Protein AF-A0A8J3G1R7-F1 (afdb_monomer_lite)

Foldseek 3Di:
DDPVVVLVVLLVVLVVVLVVLVVVLVVLVVVLVVLVVVLVVLPDDDDDVSVVVNVVSNVVSVVVNVVSVVVNVVSVVVSVVSVVVSVVSVVVSVVVVVVVVVVVVVVVVVVVVVD

pLDDT: mean 83.98, std 13.98, range [50.59, 96.56]

Sequence (115 aa):
MPVRQILALKRASIQTRIDALAAQETGLTQQRARLQEQGDGLGLGEVEAGFQIAAMAGSSARAEIARLDRESQTLKTKRLTLAREKLSLDIADKKLAVESRKLARLEVSRAEDRV

Structure (mmCIF, N/CA/C/O backbone):
data_AF-A0A8J3G1R7-F1
#
_entry.id   AF-A0A8J3G1R7-F1
#
loop_
_atom_site.group_PDB
_atom_site.id
_atom_site.type_symbol
_atom_site.label_atom_id
_atom_site.label_alt_id
_atom_site.label_comp_id
_atom_site.label_asym_id
_atom_site.label_entity_id
_atom_site.label_seq_id
_atom_site.pdbx_PDB_ins_code
_atom_site.Cartn_x
_atom_site.Cartn_y
_atom_site.Cartn_z
_atom_site.occupancy
_atom_site.B_iso_or_equiv
_atom_site.auth_seq_id
_atom_site.auth_comp_id
_atom_site.auth_asym_id
_atom_site.auth_atom_id
_atom_site.pdbx_PDB_model_num
ATOM 1 N N . MET A 1 1 ? 18.038 -12.657 -12.137 1.00 62.22 1 MET A N 1
ATOM 2 C CA . MET A 1 1 ? 16.768 -11.971 -12.471 1.00 62.22 1 MET A CA 1
ATOM 3 C C . MET A 1 1 ? 17.060 -10.586 -13.035 1.00 62.22 1 MET A C 1
ATOM 5 O O . MET A 1 1 ? 17.914 -9.909 -12.473 1.00 62.22 1 MET A O 1
ATOM 9 N N . PRO A 1 2 ? 16.387 -10.149 -14.111 1.00 86.44 2 PRO A N 1
ATOM 10 C CA . PRO A 1 2 ? 16.528 -8.800 -14.653 1.00 86.44 2 PRO A CA 1
ATOM 11 C C . PRO A 1 2 ? 15.985 -7.738 -13.683 1.00 86.44 2 PRO A C 1
ATOM 13 O O . PRO A 1 2 ? 14.948 -7.927 -13.046 1.00 86.44 2 PRO A O 1
ATOM 16 N N . VAL A 1 3 ? 16.660 -6.587 -13.611 1.00 89.19 3 VAL A N 1
ATOM 17 C CA . VAL A 1 3 ? 16.354 -5.473 -12.687 1.00 89.19 3 VAL A CA 1
ATOM 18 C C . VAL A 1 3 ? 14.885 -5.033 -12.754 1.00 89.19 3 VAL A C 1
ATOM 20 O O . VAL A 1 3 ? 14.269 -4.778 -11.721 1.00 89.19 3 VAL A O 1
ATOM 23 N N . ARG A 1 4 ? 14.277 -5.026 -13.948 1.00 88.88 4 ARG A N 1
ATOM 24 C CA . ARG A 1 4 ? 12.850 -4.700 -14.123 1.00 88.88 4 ARG A CA 1
ATOM 25 C C . ARG A 1 4 ? 11.905 -5.664 -13.409 1.00 88.88 4 ARG A C 1
ATOM 27 O O . ARG A 1 4 ? 10.909 -5.217 -12.851 1.00 88.88 4 ARG A O 1
ATOM 34 N N . GLN A 1 5 ? 12.212 -6.963 -13.389 1.00 91.62 5 GLN A N 1
ATOM 35 C CA . GLN A 1 5 ? 11.394 -7.941 -12.662 1.00 91.62 5 GLN A CA 1
ATOM 36 C C . GLN A 1 5 ? 11.468 -7.696 -11.152 1.00 91.62 5 GLN A C 1
ATOM 38 O O . GLN A 1 5 ? 10.447 -7.750 -10.477 1.00 91.62 5 GLN A O 1
ATOM 43 N N . ILE A 1 6 ? 12.645 -7.332 -10.630 1.00 93.50 6 ILE A N 1
ATOM 44 C CA . ILE A 1 6 ? 12.812 -6.982 -9.212 1.00 93.50 6 ILE A CA 1
ATOM 45 C C . ILE A 1 6 ? 11.984 -5.737 -8.861 1.00 93.50 6 ILE A C 1
ATOM 47 O O . ILE A 1 6 ? 11.281 -5.733 -7.852 1.00 93.50 6 ILE A O 1
ATOM 51 N N . LEU A 1 7 ? 12.021 -4.693 -9.696 1.00 92.12 7 LEU A N 1
ATOM 52 C CA . LEU A 1 7 ? 11.207 -3.488 -9.495 1.00 92.12 7 LEU A CA 1
ATOM 53 C C . LEU A 1 7 ? 9.704 -3.800 -9.548 1.00 92.12 7 LEU A C 1
ATOM 55 O O . LEU A 1 7 ? 8.952 -3.322 -8.700 1.00 92.12 7 LEU A O 1
ATOM 59 N N . ALA A 1 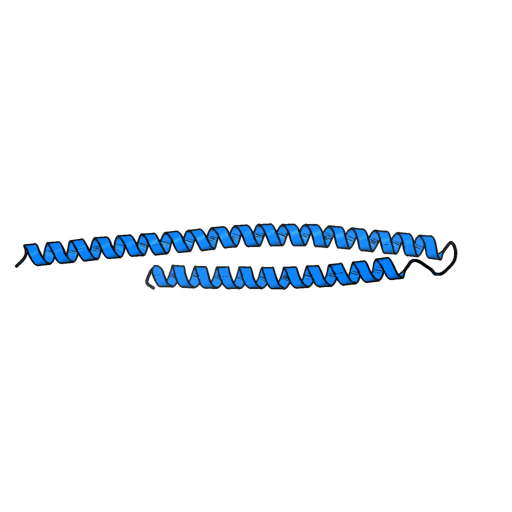8 ? 9.268 -4.637 -10.491 1.00 91.12 8 ALA A N 1
ATOM 60 C CA . ALA A 1 8 ? 7.876 -5.066 -10.598 1.00 91.12 8 ALA A CA 1
ATOM 61 C C . ALA A 1 8 ? 7.407 -5.838 -9.354 1.00 91.12 8 ALA A C 1
ATOM 63 O O . ALA A 1 8 ? 6.356 -5.513 -8.803 1.00 91.12 8 ALA A O 1
ATOM 64 N N . LEU A 1 9 ? 8.211 -6.788 -8.86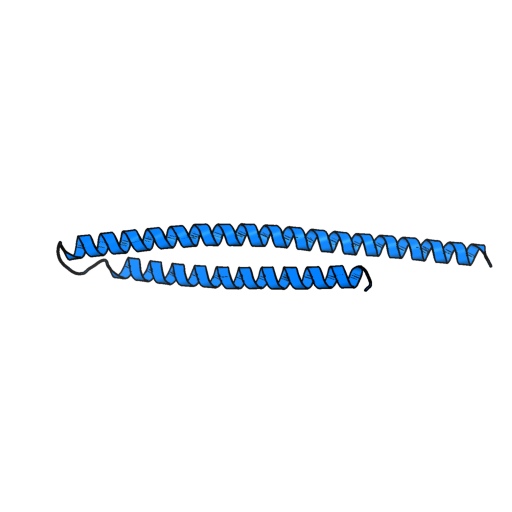5 1.00 94.88 9 LEU A N 1
ATOM 65 C CA . LEU A 1 9 ? 7.921 -7.539 -7.641 1.00 94.88 9 LEU A CA 1
ATOM 66 C C . LEU A 1 9 ? 7.834 -6.619 -6.418 1.00 94.88 9 LEU A C 1
ATOM 68 O O . LEU A 1 9 ? 6.896 -6.728 -5.630 1.00 94.88 9 LEU A O 1
ATOM 72 N N . LYS A 1 10 ? 8.763 -5.663 -6.282 1.00 93.75 10 LYS A N 1
ATOM 73 C CA . LYS A 1 10 ? 8.724 -4.675 -5.194 1.00 93.75 10 LYS A CA 1
ATOM 74 C C . LYS A 1 10 ? 7.462 -3.812 -5.248 1.00 93.75 10 LYS A C 1
ATOM 76 O O . LYS A 1 10 ? 6.828 -3.608 -4.218 1.00 93.75 10 LYS A O 1
ATOM 81 N N . ARG A 1 11 ? 7.045 -3.355 -6.434 1.00 93.56 11 ARG A N 1
ATOM 82 C CA . ARG A 1 11 ? 5.794 -2.593 -6.599 1.00 93.56 11 ARG A CA 1
ATOM 83 C C . ARG A 1 11 ? 4.561 -3.405 -6.239 1.00 93.56 11 ARG A C 1
ATOM 85 O O . ARG A 1 11 ? 3.692 -2.881 -5.550 1.00 93.56 11 ARG A O 1
ATOM 92 N N . ALA A 1 12 ? 4.494 -4.658 -6.686 1.00 93.31 12 ALA A N 1
ATOM 93 C CA . ALA A 1 12 ? 3.394 -5.554 -6.346 1.00 93.31 12 ALA A CA 1
ATOM 94 C C . ALA A 1 12 ? 3.313 -5.760 -4.827 1.00 93.31 12 ALA A C 1
ATOM 96 O O . ALA A 1 12 ? 2.254 -5.570 -4.240 1.00 93.31 12 ALA A O 1
ATOM 97 N N . SER A 1 13 ? 4.451 -6.018 -4.176 1.00 96.50 13 SER A N 1
ATOM 98 C CA . SER A 1 13 ? 4.531 -6.146 -2.717 1.00 96.50 13 SER A CA 1
ATOM 99 C C . SER A 1 13 ? 4.065 -4.881 -1.985 1.00 96.50 13 SER A C 1
ATOM 101 O O . SER A 1 13 ? 3.279 -4.961 -1.040 1.00 96.50 13 SER A O 1
ATOM 103 N N . ILE A 1 14 ? 4.500 -3.697 -2.431 1.00 94.62 14 ILE A N 1
ATOM 104 C CA . ILE A 1 14 ? 4.053 -2.424 -1.852 1.00 94.62 14 ILE A CA 1
ATOM 105 C C . ILE A 1 14 ? 2.549 -2.229 -2.056 1.00 94.62 14 ILE A C 1
ATOM 107 O O . ILE A 1 14 ? 1.872 -1.798 -1.125 1.00 94.62 14 ILE A O 1
ATOM 111 N N . GLN A 1 15 ? 2.015 -2.570 -3.231 1.00 94.25 15 GLN A N 1
ATOM 112 C CA . GLN A 1 15 ? 0.583 -2.471 -3.502 1.00 94.25 15 GLN A CA 1
ATOM 113 C C . GLN A 1 15 ? -0.223 -3.353 -2.544 1.00 94.25 15 GLN A C 1
ATOM 115 O O . GLN A 1 15 ? -1.119 -2.845 -1.881 1.00 94.25 15 GLN A O 1
ATOM 120 N N . THR A 1 16 ? 0.171 -4.616 -2.365 1.00 96.56 16 THR A N 1
ATOM 121 C CA . THR A 1 16 ? -0.469 -5.519 -1.398 1.00 96.56 16 THR A CA 1
ATOM 122 C C . THR A 1 16 ? -0.458 -4.944 0.020 1.00 96.56 16 THR A C 1
ATOM 124 O O . THR A 1 16 ? -1.451 -5.032 0.737 1.00 96.56 16 THR A O 1
ATOM 127 N N . ARG A 1 17 ? 0.644 -4.306 0.437 1.00 95.62 17 ARG A N 1
ATOM 128 C CA . ARG A 1 17 ? 0.728 -3.650 1.752 1.00 95.62 17 ARG A CA 1
ATOM 129 C C . ARG A 1 17 ? -0.193 -2.434 1.851 1.00 95.62 17 ARG A C 1
ATOM 131 O O . ARG A 1 17 ? -0.783 -2.220 2.904 1.00 95.62 17 ARG A O 1
ATOM 138 N N . ILE A 1 18 ? -0.325 -1.642 0.787 1.00 93.25 18 ILE A N 1
ATOM 139 C CA . ILE A 1 18 ? -1.269 -0.516 0.735 1.00 93.25 18 ILE A CA 1
ATOM 140 C C . ILE A 1 18 ? -2.709 -1.023 0.869 1.00 93.25 18 ILE A C 1
ATOM 142 O O . ILE A 1 18 ? -3.470 -0.455 1.651 1.00 93.25 18 ILE A O 1
ATOM 146 N N . ASP A 1 19 ? -3.058 -2.096 0.161 1.00 94.12 19 ASP A N 1
ATOM 147 C CA . ASP A 1 19 ? -4.399 -2.684 0.189 1.00 94.12 19 ASP A CA 1
ATOM 148 C C . ASP A 1 19 ? -4.721 -3.259 1.578 1.00 94.12 19 ASP A C 1
ATOM 150 O O . ASP A 1 19 ? -5.798 -3.015 2.120 1.00 94.12 19 ASP A O 1
ATOM 154 N N . ALA A 1 20 ? -3.752 -3.928 2.213 1.00 93.50 20 ALA A N 1
ATOM 155 C CA . ALA A 1 20 ? -3.887 -4.418 3.584 1.00 93.50 20 ALA A CA 1
ATOM 156 C C . ALA A 1 20 ? -4.119 -3.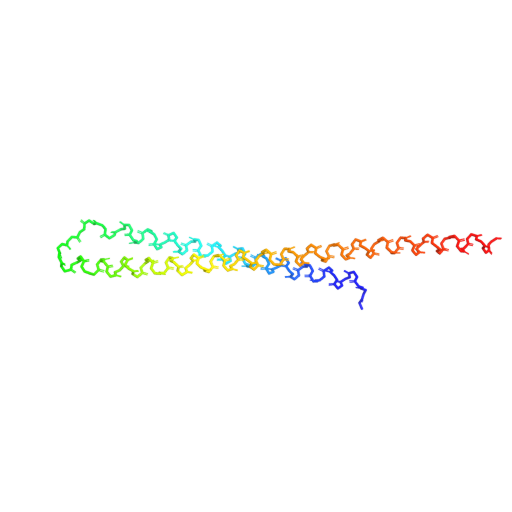279 4.596 1.00 93.50 20 ALA A C 1
ATOM 158 O O . ALA A 1 20 ? -4.974 -3.394 5.473 1.00 93.50 20 ALA A O 1
ATOM 159 N N . LEU A 1 21 ? -3.404 -2.155 4.460 1.00 92.62 21 LEU A N 1
ATOM 160 C CA . LEU A 1 21 ? -3.624 -0.979 5.311 1.00 92.62 21 LEU A CA 1
ATOM 161 C C . LEU A 1 21 ? -4.997 -0.339 5.065 1.00 92.62 21 LEU A C 1
ATOM 163 O O . LEU A 1 21 ? -5.616 0.134 6.013 1.00 92.62 21 LEU A O 1
ATOM 167 N N . ALA A 1 22 ? -5.480 -0.328 3.820 1.00 90.62 22 ALA A N 1
ATOM 168 C CA . ALA A 1 22 ? -6.816 0.167 3.498 1.00 90.62 22 ALA A CA 1
ATOM 169 C C . ALA A 1 22 ? -7.907 -0.715 4.129 1.00 90.62 22 ALA A C 1
ATOM 171 O O . ALA A 1 22 ? -8.845 -0.193 4.729 1.00 90.62 22 ALA A O 1
ATOM 172 N N . ALA A 1 23 ? -7.753 -2.041 4.077 1.00 92.12 23 ALA A N 1
ATOM 173 C CA . ALA A 1 23 ? -8.650 -2.964 4.767 1.00 92.12 23 ALA A CA 1
ATOM 174 C C . ALA A 1 23 ? -8.639 -2.727 6.288 1.00 92.12 23 ALA A C 1
ATOM 176 O O . ALA A 1 23 ? -9.697 -2.638 6.914 1.00 92.12 23 ALA A O 1
ATOM 177 N N . GLN A 1 24 ? -7.461 -2.529 6.884 1.00 92.19 24 GLN A N 1
ATOM 178 C CA . GLN A 1 24 ? -7.348 -2.217 8.309 1.00 92.19 24 GLN A CA 1
ATOM 179 C C . GLN A 1 24 ? -8.070 -0.908 8.677 1.00 92.19 24 GLN A C 1
ATOM 181 O O . GLN A 1 24 ? -8.784 -0.859 9.675 1.00 92.19 24 GLN A O 1
ATOM 186 N N . GLU A 1 25 ? -7.947 0.132 7.853 1.00 91.31 25 GLU A N 1
ATOM 187 C CA . GLU A 1 25 ? -8.637 1.414 8.043 1.00 91.31 25 GLU A CA 1
ATOM 188 C C . GLU A 1 25 ? -10.166 1.266 7.994 1.00 91.31 25 GLU A C 1
ATOM 190 O O . GLU A 1 25 ? -10.870 1.857 8.818 1.00 91.31 25 GLU A O 1
ATOM 195 N N . THR A 1 26 ? -10.694 0.421 7.101 1.00 91.06 26 THR A N 1
ATOM 196 C CA . THR A 1 26 ? -12.136 0.118 7.085 1.00 91.06 26 THR A CA 1
ATOM 197 C C . THR A 1 26 ? -12.586 -0.593 8.361 1.00 91.06 26 THR A C 1
ATOM 199 O O . THR A 1 26 ? -13.633 -0.247 8.908 1.00 91.06 26 THR A O 1
ATOM 202 N N . GLY A 1 27 ? -11.771 -1.509 8.896 1.00 91.94 27 GLY A N 1
ATOM 203 C CA . GLY A 1 27 ? -12.039 -2.185 10.167 1.00 91.94 27 GLY A CA 1
ATOM 204 C C . GLY A 1 27 ? -12.076 -1.222 11.356 1.00 91.94 27 GLY A C 1
ATOM 205 O O . GLY A 1 27 ? -13.026 -1.250 12.137 1.00 91.94 27 GLY A O 1
ATOM 206 N N . LEU A 1 28 ? -11.103 -0.307 11.452 1.00 91.31 28 LEU A N 1
ATOM 207 C CA . LEU A 1 28 ? -11.100 0.736 12.487 1.00 91.31 28 LEU A CA 1
ATOM 208 C C . LEU A 1 28 ? -12.320 1.656 12.370 1.00 91.31 28 LEU A C 1
ATOM 210 O O . LEU A 1 28 ? -12.919 2.021 13.378 1.00 91.31 28 LEU A O 1
ATOM 214 N N . THR A 1 29 ? -12.716 2.004 11.143 1.00 89.88 29 THR A N 1
ATOM 215 C CA . THR A 1 29 ? -13.900 2.839 10.890 1.00 89.88 29 THR A CA 1
ATOM 216 C C . THR A 1 29 ? -15.178 2.157 11.379 1.00 89.88 29 THR A C 1
ATOM 218 O O . THR A 1 29 ? -15.988 2.782 12.060 1.00 89.88 29 THR A O 1
ATOM 221 N N . GLN A 1 30 ? -15.335 0.859 11.104 1.00 90.56 30 GLN A N 1
ATOM 222 C CA . GLN A 1 30 ? -16.468 0.070 11.596 1.00 90.56 30 GLN A CA 1
ATOM 223 C C . GLN A 1 30 ? -16.464 -0.053 13.124 1.00 90.56 30 GLN A C 1
ATOM 225 O O . GLN A 1 30 ? -17.508 0.089 13.756 1.00 90.56 30 GLN A O 1
ATOM 230 N N . GLN A 1 31 ? -15.299 -0.294 13.733 1.00 87.88 31 GLN A N 1
ATOM 231 C CA . GLN A 1 31 ? -15.174 -0.377 15.188 1.00 87.88 31 GLN A CA 1
ATOM 232 C C . GLN A 1 31 ? -15.529 0.955 15.858 1.00 87.88 31 GLN A C 1
ATOM 234 O O . GLN A 1 31 ? -16.250 0.973 16.853 1.00 87.88 31 GLN A O 1
ATOM 239 N N . ARG A 1 32 ? -15.079 2.072 15.281 1.00 86.88 32 ARG A N 1
ATOM 240 C CA . ARG A 1 32 ? -15.422 3.413 15.752 1.00 86.88 32 ARG A CA 1
ATOM 241 C C . ARG A 1 32 ? -16.926 3.675 15.676 1.00 86.88 32 ARG A C 1
ATOM 243 O O . ARG A 1 32 ? -17.479 4.171 16.650 1.00 86.88 32 ARG A O 1
ATOM 250 N N . ALA A 1 33 ? -17.575 3.321 14.565 1.00 86.56 33 ALA A N 1
ATOM 251 C CA . ALA A 1 33 ? -19.020 3.491 14.406 1.00 86.56 33 ALA A CA 1
ATOM 252 C C . ALA A 1 33 ? -19.804 2.713 15.477 1.00 86.56 33 ALA A C 1
ATOM 254 O O . ALA A 1 33 ? -20.658 3.282 16.148 1.00 86.56 33 ALA A O 1
ATOM 255 N N . ARG A 1 34 ? -19.427 1.452 15.734 1.00 85.56 34 ARG A N 1
ATOM 256 C CA . ARG A 1 34 ? -20.042 0.635 16.796 1.00 85.56 34 ARG A CA 1
ATOM 257 C C . ARG A 1 34 ? -19.888 1.257 18.185 1.00 85.56 34 ARG A C 1
ATOM 259 O O . ARG A 1 34 ? -20.830 1.245 18.967 1.00 85.56 34 ARG A O 1
ATOM 266 N N . LEU A 1 35 ? -18.709 1.798 18.501 1.00 82.69 35 LEU A N 1
ATOM 267 C CA . LEU A 1 35 ? -18.471 2.461 19.789 1.00 82.69 35 LEU A CA 1
ATOM 268 C C . LEU A 1 35 ? -19.278 3.757 19.939 1.00 82.69 35 LEU A C 1
ATOM 270 O O . LEU A 1 35 ? -19.693 4.087 21.046 1.00 82.69 35 LEU A O 1
ATOM 274 N N . GLN A 1 36 ? -19.506 4.485 18.843 1.00 80.25 36 GLN A N 1
ATOM 275 C CA . GLN A 1 36 ? -20.352 5.681 18.841 1.00 80.25 36 GLN A CA 1
ATOM 276 C C . GLN A 1 36 ? -21.822 5.317 19.089 1.00 80.25 36 GLN A C 1
ATOM 278 O O . GLN A 1 36 ? -22.430 5.872 19.997 1.00 80.25 36 GLN A O 1
ATOM 283 N N . GLU A 1 37 ? -22.347 4.311 18.386 1.00 80.19 37 GLU A N 1
ATOM 284 C CA . GLU A 1 37 ? -23.711 3.799 18.594 1.00 80.19 37 GLU A CA 1
ATOM 285 C C . GLU A 1 37 ? -23.937 3.305 20.036 1.00 80.19 37 GLU A C 1
ATOM 287 O O . GLU A 1 37 ? -24.979 3.566 20.636 1.00 80.19 37 GLU A O 1
ATOM 292 N N . GLN A 1 38 ? -22.944 2.630 20.626 1.00 71.94 38 GLN A N 1
ATOM 293 C CA . GLN A 1 38 ? -22.994 2.186 22.025 1.00 71.94 38 GLN A CA 1
ATOM 294 C C . GLN A 1 38 ? -22.960 3.348 23.027 1.00 71.94 38 GLN A C 1
ATOM 296 O O . GLN A 1 38 ? -23.607 3.272 24.070 1.00 71.94 38 GLN A O 1
ATOM 301 N N . GLY A 1 39 ? -22.214 4.413 22.726 1.00 65.94 39 GLY A N 1
ATOM 302 C CA . GLY A 1 39 ? -22.160 5.618 23.555 1.00 65.94 39 GLY A CA 1
ATOM 303 C C . GLY A 1 39 ? -23.468 6.413 23.547 1.00 65.94 39 GLY A C 1
ATOM 304 O O . GLY A 1 39 ? -23.844 6.959 24.583 1.00 65.94 39 GLY A O 1
ATOM 305 N N . ASP A 1 40 ? -24.177 6.428 22.416 1.00 60.75 40 ASP A N 1
ATOM 306 C CA . ASP A 1 40 ? -25.447 7.146 22.251 1.00 60.75 40 ASP A CA 1
ATOM 307 C C . ASP A 1 40 ? -26.644 6.397 22.881 1.00 60.75 40 ASP A C 1
ATOM 309 O O . ASP A 1 40 ? -27.609 7.021 23.326 1.00 60.75 40 ASP A O 1
ATOM 313 N N . GLY A 1 41 ? -26.579 5.064 22.996 1.00 55.75 41 GLY A N 1
ATOM 314 C CA . GLY A 1 41 ? -27.650 4.225 23.560 1.00 55.75 41 GLY A CA 1
ATOM 315 C C . GLY A 1 41 ? -27.801 4.245 25.092 1.00 55.75 41 GLY A C 1
ATOM 316 O O . GLY A 1 41 ? -28.797 3.741 25.608 1.00 55.75 41 GLY A O 1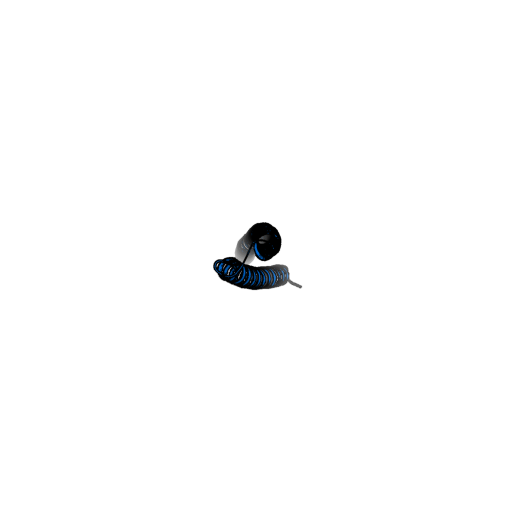
ATOM 317 N N . LEU A 1 42 ? -26.854 4.827 25.838 1.00 54.62 42 LEU A N 1
ATOM 318 C CA . LEU A 1 42 ? -26.855 4.869 27.315 1.00 54.62 42 LEU A CA 1
ATOM 319 C C . LEU A 1 42 ? -27.593 6.091 27.910 1.00 54.62 42 LEU A C 1
ATOM 321 O O . LEU A 1 42 ? -27.528 6.333 29.113 1.00 54.62 42 LEU A O 1
ATOM 325 N N . GLY A 1 43 ? -28.271 6.892 27.082 1.00 53.31 43 GLY A N 1
ATOM 326 C CA . GLY A 1 43 ? -28.683 8.252 27.438 1.00 53.31 43 GLY A CA 1
ATOM 327 C C . GLY A 1 43 ? -29.990 8.464 28.214 1.00 53.31 43 GLY A C 1
ATOM 328 O O . GLY A 1 43 ? -30.236 9.612 28.567 1.00 53.31 43 GLY A O 1
ATOM 329 N N . LEU A 1 44 ? -30.860 7.470 28.464 1.00 53.28 44 LEU A N 1
ATOM 330 C CA . LEU A 1 44 ? -32.247 7.778 28.895 1.00 53.28 44 LEU A CA 1
ATOM 331 C C . LEU A 1 44 ? -32.891 6.866 29.965 1.00 53.28 44 LEU A C 1
ATOM 333 O O . LEU A 1 44 ? -34.107 6.924 30.136 1.00 53.28 44 LEU A O 1
ATOM 337 N N . GLY A 1 45 ? -32.137 6.067 30.727 1.00 54.50 45 GLY A N 1
ATOM 338 C CA . GLY A 1 45 ? -32.733 5.166 31.727 1.00 54.50 45 GLY A CA 1
ATOM 339 C C . GLY A 1 45 ? -31.950 5.040 33.033 1.00 54.50 45 GLY A C 1
ATOM 340 O O . GLY A 1 45 ? -30.905 4.409 33.059 1.00 54.50 45 GLY A O 1
ATOM 341 N N . GLU A 1 46 ? -32.534 5.584 34.103 1.00 50.59 46 GLU A N 1
ATOM 342 C CA . GLU A 1 46 ? -32.360 5.221 35.523 1.00 50.59 46 GLU A CA 1
ATOM 343 C C . GLU A 1 46 ? -31.163 5.765 36.353 1.00 50.59 46 GLU A C 1
ATOM 345 O O . GLU A 1 46 ? -30.017 5.332 36.272 1.00 50.59 46 GLU A O 1
ATOM 350 N N . VAL A 1 47 ? -31.530 6.694 37.254 1.00 55.44 47 VAL A N 1
ATOM 351 C CA . VAL A 1 47 ? -31.222 6.749 38.702 1.00 55.44 47 VAL A CA 1
ATOM 352 C C . VAL A 1 47 ? -29.745 6.630 39.126 1.00 55.44 47 VAL A C 1
ATOM 354 O O . VAL A 1 47 ? -29.213 5.538 39.274 1.00 55.44 47 VAL A O 1
ATOM 357 N N . GLU A 1 48 ? -29.132 7.791 39.396 1.00 53.22 48 GLU A N 1
ATOM 358 C CA . GLU A 1 48 ? -27.974 8.145 40.261 1.00 53.22 48 GLU A CA 1
ATOM 359 C C . GLU A 1 48 ? -26.782 7.162 40.426 1.00 53.22 48 GLU A C 1
ATOM 361 O O . GLU A 1 48 ? -25.638 7.564 40.211 1.00 53.22 48 GLU A O 1
ATOM 366 N N . ALA A 1 49 ? -26.999 5.877 40.718 1.00 55.88 49 ALA A N 1
ATOM 367 C CA . ALA A 1 49 ? -25.981 4.821 40.623 1.00 55.88 49 ALA A CA 1
ATOM 368 C C . ALA A 1 49 ? -25.690 4.416 39.160 1.00 55.88 49 ALA A C 1
ATOM 370 O O . ALA A 1 49 ? -24.537 4.169 38.796 1.00 55.88 49 ALA A O 1
ATOM 371 N N . GLY A 1 50 ? -26.712 4.431 38.295 1.00 53.78 50 GLY A N 1
ATOM 372 C CA . GLY A 1 50 ? -26.568 4.225 36.851 1.00 53.78 50 GLY A CA 1
ATOM 373 C C . GLY A 1 50 ? -25.766 5.338 36.173 1.00 53.78 50 GLY A C 1
ATOM 374 O O . GLY A 1 50 ? -25.039 5.081 35.217 1.00 53.78 50 GLY A O 1
ATOM 375 N N . PHE A 1 51 ? -25.794 6.558 36.724 1.00 56.50 51 PHE A N 1
ATOM 376 C CA . PHE A 1 51 ? -25.056 7.706 36.191 1.00 56.50 51 PHE A CA 1
ATOM 377 C C . PHE A 1 51 ? -23.534 7.548 36.316 1.00 56.50 51 PHE A C 1
ATOM 379 O O . PHE A 1 51 ? -22.813 7.855 35.370 1.00 56.50 51 PHE A O 1
ATOM 386 N N . GLN A 1 52 ? -23.021 7.029 37.441 1.00 56.28 52 GLN A N 1
ATOM 387 C CA . GLN A 1 52 ? -21.580 6.776 37.593 1.00 56.28 52 GLN A CA 1
ATOM 388 C C . GLN A 1 52 ? -21.104 5.654 36.661 1.00 56.28 52 GLN A C 1
ATOM 390 O O . GLN A 1 52 ? -20.053 5.782 36.032 1.00 56.28 52 GLN A O 1
ATOM 395 N N . ILE A 1 53 ? -21.906 4.597 36.500 1.00 59.00 53 ILE A N 1
ATOM 396 C CA . ILE A 1 53 ? -21.614 3.487 35.582 1.00 59.00 53 ILE A CA 1
ATOM 397 C C . ILE A 1 53 ? -21.658 3.967 34.122 1.00 59.00 53 ILE A C 1
ATOM 399 O O . ILE A 1 53 ? -20.737 3.679 33.359 1.00 59.00 53 ILE A O 1
ATOM 403 N N . ALA A 1 54 ? -22.659 4.765 33.741 1.00 58.41 54 ALA A N 1
ATOM 404 C CA . ALA A 1 54 ? -22.769 5.362 32.410 1.00 58.41 54 ALA A CA 1
ATOM 405 C C . ALA A 1 54 ? -21.642 6.371 32.127 1.00 58.41 54 ALA A C 1
ATOM 407 O O . ALA A 1 54 ? -21.085 6.389 31.029 1.00 58.41 54 ALA A O 1
ATOM 408 N N . ALA A 1 55 ? -21.236 7.169 33.119 1.00 59.59 55 ALA A N 1
ATOM 409 C CA . ALA A 1 55 ? -20.112 8.094 33.002 1.00 59.59 55 ALA A CA 1
ATOM 410 C C . ALA A 1 55 ? -18.767 7.359 32.854 1.00 59.59 55 ALA A C 1
ATOM 412 O O . ALA A 1 55 ? -17.941 7.755 32.027 1.00 59.59 55 ALA A O 1
ATOM 413 N N . MET A 1 56 ? -18.549 6.265 33.593 1.00 60.88 56 MET A N 1
ATOM 414 C CA . MET A 1 56 ? -17.366 5.408 33.444 1.00 60.88 56 MET A CA 1
ATOM 415 C C . MET A 1 56 ? -17.358 4.669 32.098 1.00 60.88 56 MET A C 1
ATOM 417 O O . MET A 1 56 ? -16.323 4.632 31.430 1.00 60.88 56 MET A O 1
ATOM 421 N N . ALA A 1 57 ? -18.505 4.153 31.651 1.00 61.41 57 ALA A N 1
ATOM 422 C CA . ALA A 1 57 ? -18.653 3.528 30.339 1.00 61.41 57 ALA A CA 1
ATOM 423 C C . ALA A 1 57 ? -18.382 4.531 29.203 1.00 61.41 57 ALA A C 1
ATOM 425 O O . ALA A 1 57 ? -17.580 4.247 28.311 1.00 61.41 57 ALA A O 1
ATOM 426 N N . GLY A 1 58 ? -18.947 5.740 29.286 1.00 64.12 58 GLY A N 1
ATOM 427 C CA . GLY A 1 58 ? -18.717 6.825 28.331 1.00 64.12 58 GLY A CA 1
ATOM 428 C C . GLY A 1 58 ? -17.276 7.349 28.333 1.00 64.12 58 GLY A C 1
ATOM 429 O O . GLY A 1 58 ? -16.734 7.668 27.276 1.00 64.12 58 GLY A O 1
ATOM 430 N N . SER A 1 59 ? -16.623 7.390 29.496 1.00 68.75 59 SER A N 1
ATOM 431 C CA . SER A 1 59 ? -15.184 7.658 29.634 1.00 68.75 59 SER A CA 1
ATOM 432 C C . SER A 1 59 ? -14.345 6.601 28.901 1.00 68.75 59 SER A C 1
ATOM 434 O O . SER A 1 59 ? -13.473 6.951 28.099 1.00 68.75 59 SER A O 1
ATOM 436 N N . SER A 1 60 ? -14.665 5.314 29.089 1.00 76.44 60 SER A N 1
ATOM 437 C CA . SER A 1 60 ? -13.958 4.208 28.428 1.00 76.44 60 SER A CA 1
ATOM 438 C C . SER A 1 60 ? -14.142 4.217 26.904 1.00 76.44 60 SER A C 1
ATOM 440 O O . SER A 1 60 ? -13.171 4.055 26.165 1.00 76.44 60 SER A O 1
ATOM 442 N N . ALA A 1 61 ? -15.353 4.516 26.419 1.00 73.81 61 ALA A N 1
ATOM 443 C CA . ALA A 1 61 ? -15.652 4.591 24.992 1.00 73.81 61 ALA A CA 1
ATOM 444 C C . ALA A 1 61 ? -14.910 5.754 24.315 1.00 73.81 61 ALA A C 1
ATOM 446 O O . ALA A 1 61 ? -14.347 5.590 23.234 1.00 73.81 61 ALA A O 1
ATOM 447 N N . ARG A 1 62 ? -14.829 6.923 24.969 1.00 78.25 62 ARG A N 1
ATOM 448 C CA . ARG A 1 62 ? -14.048 8.068 24.465 1.00 78.25 62 ARG A CA 1
ATOM 449 C C . ARG A 1 62 ? -12.552 7.768 24.420 1.00 78.25 62 ARG A C 1
ATOM 451 O O . ARG A 1 62 ? -11.890 8.163 23.460 1.00 78.25 62 ARG A O 1
ATOM 458 N N . ALA A 1 63 ? -12.021 7.076 25.429 1.00 84.12 63 ALA A N 1
ATOM 459 C CA . ALA A 1 63 ? -10.622 6.661 25.448 1.00 84.12 63 ALA A CA 1
ATOM 460 C C . ALA A 1 63 ? -10.303 5.696 24.293 1.00 84.12 63 ALA A C 1
ATOM 462 O O . ALA A 1 63 ? -9.284 5.864 23.618 1.00 84.12 63 ALA A O 1
ATOM 463 N N . GLU A 1 64 ? -11.197 4.745 24.013 1.00 83.94 64 GLU A N 1
ATOM 464 C CA . GLU A 1 64 ? -11.034 3.805 22.902 1.00 83.94 64 GLU A CA 1
ATOM 465 C C . GLU A 1 64 ? -11.171 4.500 21.538 1.00 83.94 64 GLU A C 1
ATOM 467 O O . GLU A 1 64 ? -10.335 4.287 20.664 1.00 83.94 64 GLU A O 1
ATOM 472 N N . ILE A 1 65 ? -12.127 5.422 21.360 1.00 84.62 65 ILE A N 1
ATOM 473 C CA . ILE A 1 65 ? -12.233 6.244 20.138 1.00 84.62 65 ILE A CA 1
ATOM 474 C C . ILE A 1 65 ? -10.950 7.056 19.912 1.00 84.62 65 ILE A C 1
ATOM 476 O O . ILE A 1 65 ? -10.413 7.060 18.805 1.00 84.62 65 ILE A O 1
ATOM 480 N N . ALA A 1 66 ? -10.403 7.686 20.957 1.00 86.62 66 ALA A N 1
ATOM 481 C CA . ALA A 1 66 ? -9.145 8.423 20.854 1.00 86.62 66 ALA A CA 1
ATOM 482 C C . ALA A 1 66 ? -7.962 7.510 20.474 1.00 86.62 66 ALA A C 1
ATOM 484 O O . ALA A 1 66 ? -7.047 7.940 19.766 1.00 86.62 66 ALA A O 1
ATOM 485 N N . ARG A 1 67 ? -7.968 6.245 20.916 1.00 89.56 67 ARG A N 1
ATOM 486 C CA . ARG A 1 67 ? -6.983 5.240 20.495 1.00 89.56 67 ARG A CA 1
ATOM 487 C C . ARG A 1 67 ? -7.140 4.903 19.011 1.00 89.56 67 ARG A C 1
ATOM 489 O O . ARG A 1 67 ? -6.150 4.960 18.282 1.00 89.56 67 ARG A O 1
ATOM 496 N N . LEU A 1 68 ? -8.366 4.636 18.558 1.00 89.31 68 LEU A N 1
ATOM 497 C CA . LEU A 1 68 ? -8.680 4.351 17.154 1.00 89.31 68 LEU A CA 1
ATOM 498 C C . LEU A 1 68 ? -8.311 5.521 16.229 1.00 89.31 68 LEU A C 1
ATOM 500 O O . LEU A 1 68 ? -7.792 5.297 15.137 1.00 89.31 68 LEU A O 1
ATOM 504 N N . ASP A 1 69 ? -8.498 6.767 16.670 1.00 89.06 69 ASP A N 1
ATOM 505 C CA . ASP A 1 69 ? -8.092 7.953 15.908 1.00 89.06 69 ASP A CA 1
ATOM 506 C C . ASP A 1 69 ? -6.562 8.035 15.743 1.00 89.06 69 ASP A C 1
ATOM 508 O O . ASP A 1 69 ? -6.068 8.315 14.646 1.00 89.06 69 ASP A O 1
ATOM 512 N N . ARG A 1 70 ? -5.784 7.726 16.792 1.00 92.06 70 ARG A N 1
ATOM 513 C CA . ARG A 1 70 ? -4.310 7.645 16.700 1.00 92.06 70 ARG A CA 1
ATOM 514 C C . ARG A 1 70 ? -3.856 6.508 15.786 1.00 92.06 70 ARG A C 1
ATOM 516 O O . ARG A 1 70 ? -2.915 6.678 15.004 1.00 92.06 70 ARG A O 1
ATOM 523 N N . GLU A 1 71 ? -4.513 5.354 15.864 1.00 91.44 71 GLU A N 1
ATOM 524 C CA . GLU A 1 71 ? -4.246 4.224 14.972 1.00 91.44 71 GLU A CA 1
ATOM 525 C C . GLU A 1 71 ? -4.545 4.602 13.513 1.00 91.44 71 GLU A C 1
ATOM 527 O O . GLU A 1 71 ? -3.692 4.405 12.648 1.00 91.44 71 GLU A O 1
ATOM 532 N N . SER A 1 72 ? -5.679 5.253 13.245 1.00 91.25 72 SER A N 1
ATOM 533 C CA . SER A 1 72 ? -6.052 5.753 11.915 1.00 91.25 72 SER A CA 1
ATOM 534 C C . SER A 1 72 ? -5.022 6.743 11.352 1.00 91.25 72 SER A C 1
ATOM 536 O O . SER A 1 72 ? -4.547 6.586 10.223 1.00 91.25 72 SER A O 1
ATOM 538 N N . GLN A 1 73 ? -4.565 7.709 12.158 1.00 92.50 73 GLN A N 1
ATOM 539 C CA . GLN A 1 73 ? -3.487 8.623 11.758 1.00 92.50 73 GLN A CA 1
ATOM 540 C C . GLN A 1 73 ? -2.190 7.873 11.426 1.00 92.50 73 GLN A C 1
ATOM 542 O O . GLN A 1 73 ? -1.517 8.187 10.441 1.00 92.50 73 GLN A O 1
ATOM 547 N N . THR A 1 74 ? -1.859 6.846 12.208 1.00 94.06 74 THR A N 1
ATOM 548 C CA . THR A 1 74 ? -0.682 6.000 11.979 1.00 94.06 74 THR A CA 1
ATOM 549 C C . THR A 1 74 ? -0.804 5.188 10.685 1.00 94.06 74 THR A C 1
ATOM 551 O O . THR A 1 74 ? 0.174 5.025 9.954 1.00 94.06 74 THR A O 1
ATOM 554 N N . LEU A 1 75 ? -1.995 4.687 10.350 1.00 92.88 75 LEU A N 1
ATOM 555 C CA . LEU A 1 75 ? -2.231 4.011 9.071 1.00 92.88 75 LEU A CA 1
ATOM 556 C C . LEU A 1 75 ? -2.103 4.980 7.897 1.00 92.88 75 LEU A C 1
ATOM 558 O O . LEU A 1 75 ? -1.454 4.653 6.901 1.00 92.88 75 LEU A O 1
ATOM 562 N N . LYS A 1 76 ? -2.639 6.197 8.030 1.00 92.62 76 LYS A N 1
ATOM 563 C CA . LYS A 1 76 ? -2.535 7.239 7.004 1.00 92.62 76 LYS A CA 1
ATOM 564 C C . LYS A 1 76 ? -1.079 7.596 6.702 1.00 92.62 76 LYS A C 1
ATOM 566 O O . LYS A 1 76 ? -0.696 7.664 5.532 1.00 92.62 76 LYS A O 1
ATOM 571 N N . THR A 1 77 ? -0.241 7.768 7.726 1.00 94.69 77 THR A N 1
ATOM 572 C CA . THR A 1 77 ? 1.194 8.041 7.528 1.00 94.69 77 THR A CA 1
ATOM 573 C C . THR A 1 77 ? 1.911 6.859 6.877 1.00 94.69 77 THR A C 1
ATOM 575 O O . THR A 1 77 ? 2.653 7.060 5.915 1.00 94.69 77 THR A O 1
ATOM 578 N N . LYS A 1 78 ? 1.634 5.618 7.304 1.00 94.94 78 LYS A N 1
ATOM 579 C CA . LYS A 1 78 ? 2.175 4.403 6.666 1.00 94.94 78 LYS A CA 1
ATOM 580 C C . LYS A 1 78 ? 1.791 4.303 5.187 1.00 94.94 78 LYS A C 1
ATOM 582 O O . LYS A 1 78 ? 2.659 4.035 4.355 1.00 94.94 78 LYS A O 1
ATOM 587 N N . ARG A 1 79 ? 0.524 4.565 4.838 1.00 92.81 79 ARG A N 1
ATOM 588 C CA . ARG A 1 79 ? 0.044 4.568 3.444 1.00 92.81 79 ARG A CA 1
ATOM 589 C C . ARG A 1 79 ? 0.771 5.613 2.601 1.00 92.81 79 ARG A C 1
ATOM 591 O O . ARG A 1 79 ? 1.204 5.296 1.496 1.00 92.81 79 ARG A O 1
ATOM 598 N N . LEU A 1 80 ? 0.958 6.827 3.121 1.00 95.00 80 LEU A N 1
ATOM 599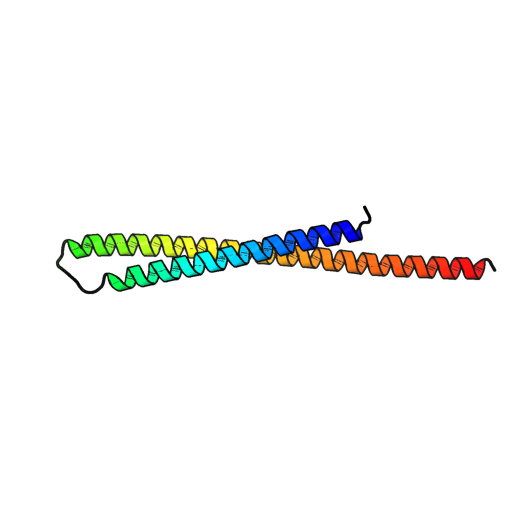 C CA . LEU A 1 80 ? 1.696 7.884 2.421 1.00 95.00 80 LEU A CA 1
ATOM 600 C C . LEU A 1 80 ? 3.161 7.504 2.179 1.00 95.00 80 LEU A C 1
ATOM 602 O O . LEU A 1 80 ? 3.677 7.725 1.083 1.00 95.00 80 LEU A O 1
ATOM 606 N N . THR A 1 81 ? 3.825 6.905 3.167 1.00 96.38 81 THR A N 1
ATOM 607 C CA . THR A 1 81 ? 5.210 6.433 3.026 1.00 96.38 81 THR A CA 1
ATOM 608 C C . THR A 1 81 ? 5.327 5.363 1.942 1.00 96.38 81 THR A C 1
ATOM 610 O O . THR A 1 81 ? 6.178 5.478 1.062 1.00 96.38 81 THR A O 1
ATOM 613 N N . LEU A 1 82 ? 4.431 4.374 1.938 1.00 95.00 82 LEU A N 1
ATOM 614 C CA . LEU A 1 82 ? 4.409 3.333 0.908 1.00 95.00 82 LEU A CA 1
ATOM 615 C C . LEU A 1 82 ? 4.080 3.888 -0.483 1.00 95.00 82 LEU A C 1
ATOM 617 O O . LEU A 1 82 ? 4.686 3.474 -1.468 1.00 95.00 82 LEU A O 1
ATOM 621 N N . ALA A 1 83 ? 3.166 4.855 -0.586 1.00 92.50 83 ALA A N 1
ATOM 622 C CA . ALA A 1 83 ? 2.857 5.510 -1.855 1.00 92.50 83 ALA A CA 1
ATOM 623 C C . ALA A 1 83 ? 4.076 6.261 -2.424 1.00 92.50 83 ALA A C 1
ATOM 625 O O . ALA A 1 83 ? 4.348 6.182 -3.623 1.00 92.50 83 ALA A O 1
ATOM 626 N N . ARG A 1 84 ? 4.851 6.939 -1.565 1.00 95.81 84 ARG A N 1
ATOM 627 C CA . ARG A 1 84 ? 6.119 7.581 -1.953 1.00 95.81 84 ARG A CA 1
ATOM 628 C C . ARG A 1 84 ? 7.158 6.559 -2.409 1.00 95.81 84 ARG A C 1
ATOM 630 O O . ARG A 1 84 ? 7.830 6.783 -3.413 1.00 95.81 84 ARG A O 1
ATOM 637 N N . GLU A 1 85 ? 7.271 5.435 -1.706 1.00 95.38 85 GLU A N 1
ATOM 638 C CA . GLU A 1 85 ? 8.171 4.344 -2.089 1.00 95.38 85 GLU A CA 1
ATOM 639 C C . GLU A 1 85 ? 7.789 3.762 -3.458 1.00 95.38 85 GLU A C 1
ATOM 641 O O . GLU A 1 85 ? 8.643 3.636 -4.337 1.00 95.38 85 GLU A O 1
ATOM 646 N N . LYS A 1 86 ? 6.496 3.502 -3.687 1.00 93.81 86 LYS A N 1
ATOM 647 C CA . LYS A 1 86 ? 5.975 3.040 -4.980 1.00 93.81 86 LYS A CA 1
ATOM 648 C C . LYS A 1 86 ? 6.333 4.008 -6.111 1.00 93.81 86 LYS A C 1
ATOM 650 O O . LYS A 1 86 ? 6.862 3.578 -7.133 1.00 93.81 86 LYS A O 1
ATOM 655 N N . LEU A 1 87 ? 6.121 5.309 -5.899 1.00 94.88 87 LEU A N 1
ATOM 656 C CA . LEU A 1 87 ? 6.463 6.345 -6.875 1.00 94.88 87 LEU A CA 1
ATOM 657 C C . LEU A 1 87 ? 7.967 6.367 -7.192 1.00 94.88 87 LEU A C 1
ATOM 659 O O . LEU A 1 87 ? 8.356 6.517 -8.350 1.00 94.88 87 LEU A O 1
ATOM 663 N N . SER A 1 88 ? 8.821 6.183 -6.182 1.00 95.19 88 SER A N 1
ATOM 664 C CA . SER A 1 88 ? 10.273 6.086 -6.371 1.00 95.19 88 SER A CA 1
ATOM 665 C C . SER A 1 88 ? 10.653 4.913 -7.285 1.00 95.19 88 SER A C 1
ATOM 667 O O . SER A 1 88 ? 11.463 5.071 -8.203 1.00 95.19 88 SER A O 1
ATOM 669 N N . LEU A 1 89 ? 10.010 3.752 -7.110 1.00 94.38 89 LEU A N 1
ATOM 670 C CA . LEU A 1 89 ? 10.215 2.592 -7.984 1.00 94.38 89 LEU A CA 1
ATOM 671 C C . LEU A 1 89 ? 9.731 2.845 -9.418 1.00 94.38 89 LEU A C 1
ATOM 673 O O . LEU A 1 89 ? 10.395 2.426 -10.365 1.00 94.38 89 LEU A O 1
ATOM 677 N N . ASP A 1 90 ? 8.615 3.553 -9.596 1.00 93.75 90 ASP A N 1
ATOM 678 C CA . ASP A 1 90 ? 8.114 3.930 -10.924 1.00 93.75 90 ASP A CA 1
ATOM 679 C C . ASP A 1 90 ? 9.081 4.868 -11.656 1.00 93.75 90 ASP A C 1
ATOM 681 O O . ASP A 1 90 ? 9.323 4.717 -12.857 1.00 93.75 90 ASP A O 1
ATOM 685 N N . ILE A 1 91 ? 9.688 5.811 -10.933 1.00 95.69 91 ILE A N 1
ATOM 686 C CA . ILE A 1 91 ? 10.731 6.686 -11.477 1.00 95.69 91 ILE A CA 1
ATOM 687 C C . ILE A 1 91 ? 11.967 5.868 -11.870 1.00 95.69 91 ILE A C 1
ATOM 689 O O . ILE A 1 91 ? 12.519 6.083 -12.952 1.00 95.69 91 ILE A O 1
ATOM 693 N N . ALA A 1 92 ? 12.401 4.927 -11.026 1.00 93.62 92 ALA A N 1
ATOM 694 C CA . ALA A 1 92 ? 13.550 4.069 -11.314 1.00 93.62 92 ALA A CA 1
ATOM 695 C C . ALA A 1 92 ? 13.336 3.228 -12.584 1.00 93.62 92 ALA A C 1
ATOM 697 O O . ALA A 1 92 ? 14.226 3.148 -13.431 1.00 93.62 92 ALA A O 1
ATOM 698 N N . ASP A 1 93 ? 12.141 2.667 -12.760 1.00 93.12 93 ASP A N 1
ATOM 699 C CA . ASP A 1 93 ? 11.791 1.873 -13.939 1.00 93.12 93 ASP A CA 1
ATOM 700 C C . ASP A 1 93 ? 11.762 2.722 -15.221 1.00 93.12 93 ASP A C 1
ATOM 702 O O . ASP A 1 93 ? 12.324 2.335 -16.248 1.00 93.12 93 ASP A O 1
ATOM 706 N N . LYS A 1 94 ? 11.210 3.942 -15.150 1.00 94.00 94 LYS A N 1
ATOM 707 C CA . LYS A 1 94 ? 11.254 4.903 -16.265 1.00 94.00 94 LYS A CA 1
ATOM 708 C C . LYS A 1 94 ? 12.686 5.283 -16.641 1.00 94.00 94 LYS A C 1
ATOM 710 O O . LYS A 1 94 ? 13.012 5.301 -17.827 1.00 94.00 94 LYS A O 1
ATOM 715 N N . LYS A 1 95 ? 13.552 5.557 -15.658 1.00 95.00 95 LYS A N 1
ATOM 716 C CA . LYS A 1 95 ? 14.975 5.850 -15.904 1.00 95.00 95 LYS A CA 1
ATOM 717 C C . LYS A 1 95 ? 15.667 4.679 -16.592 1.00 95.00 95 LYS A C 1
ATOM 719 O O . LYS A 1 95 ? 16.337 4.877 -17.601 1.00 95.00 95 LYS A O 1
ATOM 724 N N . LEU A 1 96 ? 15.434 3.461 -16.107 1.00 93.31 96 LEU A N 1
ATOM 725 C CA . LEU A 1 96 ? 15.983 2.256 -16.718 1.00 93.31 96 LEU A CA 1
ATOM 726 C C . LEU A 1 96 ? 15.497 2.084 -18.165 1.00 93.31 96 LEU A C 1
ATOM 728 O O . LEU A 1 96 ? 16.277 1.713 -19.034 1.00 93.31 96 LEU A O 1
ATOM 732 N N . ALA A 1 97 ? 14.231 2.393 -18.455 1.00 92.81 97 ALA A N 1
ATOM 733 C CA . ALA A 1 97 ? 13.706 2.368 -19.818 1.00 92.81 97 ALA A CA 1
ATOM 734 C C . ALA A 1 97 ? 14.356 3.397 -20.747 1.00 92.81 97 ALA A C 1
ATOM 736 O O . ALA A 1 97 ? 14.619 3.081 -21.908 1.00 92.81 97 ALA A O 1
ATOM 737 N N . VAL A 1 98 ? 14.645 4.598 -20.248 1.00 95.50 98 VAL A N 1
ATOM 738 C CA . VAL A 1 98 ? 15.372 5.621 -21.008 1.00 95.50 98 VAL A CA 1
ATOM 739 C C . VAL A 1 98 ? 16.799 5.164 -21.310 1.00 95.50 98 VAL A C 1
ATOM 741 O O . VAL A 1 98 ? 17.215 5.239 -22.463 1.00 95.50 98 VAL A O 1
ATOM 744 N N . GLU A 1 99 ? 17.522 4.637 -20.322 1.00 93.88 99 GLU A N 1
ATOM 745 C CA . GLU A 1 99 ? 18.893 4.150 -20.522 1.00 93.88 99 GLU A CA 1
ATOM 746 C C . GLU A 1 99 ? 18.949 2.963 -21.491 1.00 93.88 99 GLU A C 1
ATOM 748 O O . GLU A 1 99 ? 19.760 2.967 -22.413 1.00 93.88 99 GLU A O 1
ATOM 753 N N . SER A 1 100 ? 18.019 2.004 -21.393 1.00 91.19 100 SER A N 1
ATOM 754 C CA . SER A 1 100 ? 17.929 0.913 -22.376 1.00 91.19 100 SER A CA 1
ATOM 755 C C . SER A 1 100 ? 17.719 1.430 -23.804 1.00 91.19 100 SER A C 1
ATOM 757 O O . SER A 1 100 ? 18.314 0.906 -24.740 1.00 91.19 100 SER A O 1
ATOM 759 N N . ARG A 1 101 ? 16.899 2.476 -23.991 1.00 93.56 101 ARG A N 1
ATOM 760 C CA . ARG A 1 101 ? 16.682 3.086 -25.315 1.00 93.56 101 ARG A CA 1
ATOM 761 C C . ARG A 1 101 ? 17.924 3.812 -25.827 1.00 93.56 101 ARG A C 1
ATOM 763 O O . ARG A 1 101 ? 18.182 3.772 -27.025 1.00 93.56 101 ARG A O 1
ATOM 770 N N . LYS A 1 102 ? 18.679 4.484 -24.952 1.00 94.31 102 LYS A N 1
ATOM 771 C CA . LYS A 1 102 ? 19.944 5.135 -25.327 1.00 94.31 102 LYS A CA 1
ATOM 772 C C . LYS A 1 102 ? 20.977 4.109 -25.779 1.00 94.31 102 LYS A C 1
ATOM 774 O O . LYS A 1 102 ? 21.576 4.297 -26.830 1.00 94.31 102 LYS A O 1
ATOM 779 N N . LEU A 1 103 ? 21.133 3.022 -25.023 1.00 92.38 103 LEU A N 1
ATOM 780 C CA . LEU A 1 103 ? 22.050 1.937 -25.373 1.00 92.38 103 LEU A CA 1
ATOM 781 C C . LEU A 1 103 ? 21.684 1.312 -26.721 1.00 92.38 103 LEU A C 1
ATOM 783 O O . LEU A 1 103 ? 22.543 1.231 -27.588 1.00 92.38 103 LEU A O 1
ATOM 787 N N . ALA A 1 104 ? 20.403 1.006 -26.946 1.00 92.25 104 ALA A N 1
ATOM 788 C CA . ALA A 1 104 ? 19.946 0.470 -28.228 1.00 92.25 104 ALA A CA 1
ATOM 789 C C . ALA A 1 104 ? 20.253 1.410 -29.411 1.00 92.25 104 ALA A C 1
ATOM 791 O O . ALA A 1 104 ? 20.673 0.958 -30.469 1.00 92.25 104 ALA A O 1
ATOM 792 N N . ARG A 1 105 ? 20.099 2.732 -29.239 1.00 92.44 105 ARG A N 1
ATOM 793 C CA . ARG A 1 105 ? 20.459 3.712 -30.283 1.00 92.44 105 ARG A CA 1
ATOM 794 C C . ARG A 1 105 ? 21.960 3.743 -30.569 1.00 92.44 105 ARG A C 1
ATOM 796 O O . ARG A 1 105 ? 22.349 3.848 -31.726 1.00 92.44 105 ARG A O 1
ATOM 803 N N . LEU A 1 106 ? 22.793 3.659 -29.531 1.00 92.00 106 LEU A N 1
ATOM 804 C CA . LEU A 1 106 ? 24.250 3.608 -29.687 1.00 92.00 106 LEU A CA 1
ATOM 805 C C . LEU A 1 106 ? 24.701 2.320 -30.380 1.00 92.00 106 LEU A C 1
ATOM 807 O O . LEU A 1 106 ? 25.632 2.352 -31.176 1.00 92.00 106 LEU A O 1
ATOM 811 N N . GLU A 1 107 ? 24.053 1.195 -30.082 1.00 91.50 107 GLU A N 1
ATOM 812 C CA . GLU A 1 107 ? 24.325 -0.082 -30.745 1.00 91.50 107 GLU A CA 1
ATOM 813 C C . GLU A 1 107 ? 23.966 -0.037 -32.232 1.00 91.50 107 GLU A C 1
ATOM 815 O O . GLU A 1 107 ? 24.773 -0.475 -33.045 1.00 91.50 107 GLU A O 1
ATOM 820 N N . VAL A 1 108 ? 22.818 0.552 -32.590 1.00 91.69 108 VAL A N 1
ATOM 821 C CA . VAL A 1 108 ? 22.421 0.758 -33.994 1.00 91.69 108 VAL A CA 1
ATOM 822 C C . VAL A 1 108 ? 23.426 1.648 -34.726 1.00 91.69 108 VAL A C 1
ATOM 824 O O . VAL A 1 108 ? 23.950 1.237 -35.753 1.00 91.69 108 VAL A O 1
ATOM 827 N N . SER A 1 109 ? 23.783 2.805 -34.161 1.00 87.44 109 SER A N 1
ATOM 828 C CA . SER A 1 109 ? 24.763 3.716 -34.776 1.00 87.44 109 SER A CA 1
ATOM 829 C C . SER A 1 109 ? 26.137 3.060 -34.962 1.00 87.44 109 SER A C 1
ATOM 831 O O . SER A 1 109 ? 26.748 3.195 -36.014 1.00 87.44 109 SER A O 1
ATOM 833 N N . ARG A 1 110 ? 26.611 2.276 -33.984 1.00 89.00 110 ARG A N 1
ATOM 834 C CA . ARG A 1 110 ? 27.867 1.516 -34.120 1.00 89.00 110 ARG A CA 1
ATOM 835 C C . ARG A 1 110 ? 27.790 0.394 -35.151 1.00 89.00 110 ARG A C 1
ATOM 837 O O . ARG A 1 110 ? 28.833 -0.019 -35.650 1.00 89.00 110 ARG A O 1
ATOM 844 N N . ALA A 1 111 ? 26.609 -0.174 -35.377 1.00 84.44 111 ALA A N 1
ATOM 845 C CA . ALA A 1 111 ? 26.4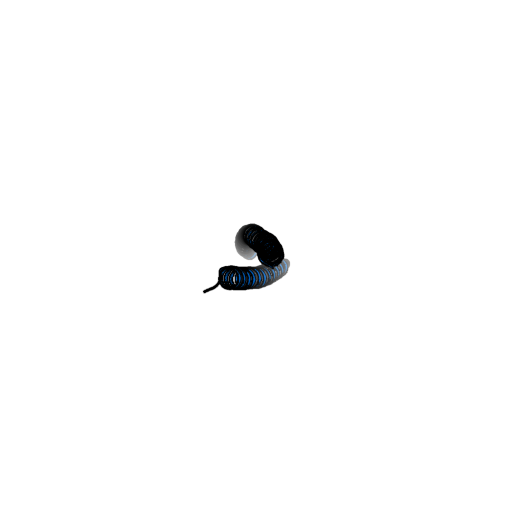11 -1.189 -36.402 1.00 84.44 111 ALA A CA 1
ATOM 846 C C . ALA A 1 111 ? 26.421 -0.555 -37.799 1.00 84.44 111 ALA A C 1
ATOM 848 O O . ALA A 1 111 ? 27.039 -1.119 -38.692 1.00 84.44 111 ALA A O 1
ATOM 849 N N . GLU A 1 112 ? 25.814 0.624 -37.957 1.00 82.88 112 GLU A N 1
ATOM 850 C CA . GLU A 1 112 ? 25.834 1.410 -39.198 1.00 82.88 112 GLU A CA 1
ATOM 851 C C . GLU A 1 112 ? 27.252 1.880 -39.562 1.00 82.88 112 GLU A C 1
ATOM 853 O O . GLU A 1 112 ? 27.647 1.736 -40.710 1.00 82.88 112 GLU A O 1
ATOM 858 N N . ASP A 1 113 ? 28.060 2.327 -38.593 1.00 77.25 113 ASP A N 1
ATOM 859 C CA . ASP A 1 113 ? 29.459 2.740 -38.827 1.00 77.25 113 ASP A CA 1
ATOM 860 C C . ASP A 1 113 ? 30.401 1.584 -39.240 1.00 77.25 113 ASP A C 1
ATOM 862 O O . ASP A 1 113 ? 31.551 1.817 -39.619 1.00 77.25 113 ASP A O 1
ATOM 866 N N . ARG A 1 114 ? 29.969 0.324 -39.094 1.00 73.25 114 ARG A N 1
ATOM 867 C CA . ARG A 1 114 ? 30.772 -0.882 -39.387 1.00 73.25 114 ARG A CA 1
ATOM 868 C C . ARG A 1 114 ? 30.442 -1.534 -40.734 1.00 73.25 114 ARG A C 1
ATOM 870 O O . ARG A 1 114 ? 31.077 -2.540 -41.056 1.00 73.25 114 ARG A O 1
ATOM 877 N N . VAL A 1 115 ? 29.455 -1.014 -41.464 1.00 61.62 115 VAL A N 1
ATOM 878 C CA . VAL A 1 115 ? 29.021 -1.473 -42.797 1.00 61.62 115 VAL A CA 1
ATOM 879 C C . VAL A 1 115 ? 29.570 -0.527 -43.855 1.00 61.62 115 VAL A C 1
ATOM 881 O O . VAL A 1 115 ? 30.047 -1.048 -44.886 1.00 61.62 115 VAL A O 1
#

Radius of gyration: 27.39 Å; chains: 1; bounding box: 64×21×83 Å

Organism: NCBI:txid1479486

Secondary structure (DSSP, 8-state):
--HHHHHHHHHHHHHHHHHHHHHHHHHHHHHHHHHHHHHHTTSS---THHHHHHHHHHHHHHHHHHHHHHHHHHHHHHHHHHHHHHHHHHHHHHHHHHHHHHHHHHHHHHHHTT-